Protein AF-A0A7K2MBS6-F1 (afdb_monomer_lite)

Foldseek 3Di:
DCPPPCNVPAQEDEDEQDDDPDDGCQVVLVVCVVVNRFYWYWDQDPVRDTDTDTDPHPVVDDDDPVD

Secondary structure (DSSP, 8-state):
-TTSHHHHH-SEEE-----TTSPP-HHHHHHHHHTT-EEEEEEE-TTS-EEEEEP-SGGG----TT-

pLDDT: mean 90.84, std 7.38, range [54.53, 97.81]

Radius of gyration: 12.43 Å; chains: 1; bounding box: 29×22×36 Å

Structure (mmCIF, N/CA/C/O backbone):
data_AF-A0A7K2MBS6-F1
#
_entry.id   AF-A0A7K2MBS6-F1
#
loop_
_atom_site.group_PDB
_atom_site.id
_atom_site.type_symbol
_atom_site.label_atom_id
_atom_site.label_alt_id
_atom_site.label_comp_id
_atom_site.label_asym_id
_atom_site.label_entity_id
_atom_site.label_seq_id
_atom_site.pdbx_PDB_ins_code
_atom_site.Cartn_x
_atom_site.Cartn_y
_atom_site.Cartn_z
_atom_site.occupancy
_atom_site.B_iso_or_equiv
_atom_site.auth_seq_id
_atom_site.auth_comp_id
_atom_site.auth_asym_id
_atom_site.auth_atom_id
_atom_site.pdbx_PDB_model_num
ATOM 1 N N . ALA A 1 1 ? 0.264 5.818 13.567 1.00 82.44 1 ALA A N 1
ATOM 2 C CA . ALA A 1 1 ? -0.527 5.934 12.323 1.00 82.44 1 ALA A CA 1
ATOM 3 C C . ALA A 1 1 ? -1.927 5.341 12.472 1.00 82.44 1 ALA A C 1
ATOM 5 O O . ALA A 1 1 ? -2.880 6.051 12.205 1.00 82.44 1 ALA A O 1
ATOM 6 N N . LEU A 1 2 ? -2.080 4.083 12.909 1.00 88.12 2 LEU A N 1
ATOM 7 C CA . LEU A 1 2 ? -3.386 3.394 12.970 1.00 88.12 2 LEU A CA 1
ATOM 8 C C . LEU A 1 2 ? -4.463 4.100 13.810 1.00 88.12 2 LEU A C 1
ATOM 10 O O . LEU A 1 2 ? -5.634 4.012 13.453 1.00 88.12 2 LEU A O 1
ATOM 14 N N . GLU A 1 3 ? -4.051 4.818 14.857 1.00 90.88 3 GLU A N 1
ATOM 15 C CA . GLU A 1 3 ? -4.929 5.599 15.742 1.00 90.88 3 GLU A CA 1
ATOM 16 C C . GLU A 1 3 ? -5.412 6.926 15.138 1.00 90.88 3 GLU A C 1
ATOM 18 O O . GLU A 1 3 ? -6.222 7.624 15.746 1.00 90.88 3 GLU A O 1
ATOM 23 N N . LEU A 1 4 ? -4.920 7.309 13.955 1.00 93.50 4 LEU A N 1
ATOM 24 C CA . LEU A 1 4 ? -5.396 8.518 13.292 1.00 93.50 4 LEU A CA 1
ATOM 25 C C . LEU A 1 4 ? -6.887 8.353 12.949 1.00 93.50 4 LEU A C 1
ATOM 27 O O . LEU A 1 4 ? -7.254 7.332 12.357 1.00 93.50 4 LEU A O 1
ATOM 31 N N . PRO A 1 5 ? -7.752 9.324 13.291 1.00 89.94 5 PRO A N 1
ATOM 32 C CA . PRO A 1 5 ? -9.198 9.237 13.079 1.00 89.94 5 PRO A CA 1
ATOM 33 C C . PRO A 1 5 ? -9.609 8.865 11.647 1.00 89.94 5 PRO A C 1
ATOM 35 O O . PRO A 1 5 ? -10.627 8.195 11.444 1.00 89.94 5 PRO A O 1
ATOM 38 N N . GLU A 1 6 ? -8.831 9.301 10.662 1.00 91.94 6 GLU A N 1
ATOM 39 C CA . GLU A 1 6 ? -9.015 9.040 9.239 1.00 91.94 6 GLU A CA 1
ATOM 40 C C . GLU A 1 6 ? -8.730 7.569 8.916 1.00 91.94 6 GLU A C 1
ATOM 42 O O . GLU A 1 6 ? -9.517 6.911 8.236 1.00 91.94 6 GLU A O 1
ATOM 47 N N . LEU A 1 7 ? -7.646 7.020 9.470 1.00 90.69 7 LEU A N 1
ATOM 48 C CA . LEU A 1 7 ? -7.209 5.644 9.234 1.00 90.69 7 LEU A CA 1
ATOM 49 C C . LEU A 1 7 ? -7.995 4.623 10.069 1.00 90.69 7 LEU A C 1
ATOM 51 O O . LEU A 1 7 ? -8.195 3.480 9.657 1.00 90.69 7 LEU A O 1
ATOM 55 N N . ALA A 1 8 ? -8.493 5.035 11.232 1.00 90.44 8 ALA A N 1
ATOM 56 C CA . ALA A 1 8 ? -9.377 4.235 12.073 1.00 90.44 8 ALA A CA 1
ATOM 57 C C . ALA A 1 8 ? -10.692 3.882 11.352 1.00 90.44 8 ALA A C 1
ATOM 59 O O . ALA A 1 8 ? -11.220 2.786 11.532 1.00 90.44 8 ALA A O 1
ATOM 60 N N . ARG A 1 9 ? -11.201 4.795 10.512 1.00 91.75 9 ARG A N 1
ATOM 61 C CA . ARG A 1 9 ? -12.497 4.669 9.819 1.00 91.75 9 ARG A CA 1
ATOM 62 C C . ARG A 1 9 ? -12.381 4.308 8.337 1.00 91.75 9 ARG A C 1
ATOM 64 O O . ARG A 1 9 ? -13.394 4.008 7.703 1.00 91.75 9 ARG A O 1
ATOM 71 N N . ALA A 1 10 ? -11.177 4.357 7.771 1.00 95.25 10 ALA A N 1
ATOM 72 C CA . ALA A 1 10 ? -10.954 4.076 6.362 1.00 95.25 10 ALA A CA 1
ATOM 73 C C . ALA A 1 10 ? -11.280 2.614 6.023 1.00 95.25 10 ALA A C 1
ATOM 75 O O . ALA A 1 10 ? -10.771 1.683 6.640 1.00 95.25 10 ALA A O 1
ATOM 76 N N . ARG A 1 11 ? -12.090 2.415 4.978 1.00 96.44 11 ARG A N 1
ATOM 77 C CA . ARG A 1 11 ? -12.311 1.092 4.363 1.00 96.44 11 ARG A CA 1
ATOM 78 C C . ARG A 1 11 ? -11.324 0.793 3.238 1.00 96.44 11 ARG A C 1
ATOM 80 O O . ARG A 1 11 ? -11.221 -0.340 2.778 1.00 96.44 11 ARG A O 1
ATOM 87 N N . THR A 1 12 ? -10.652 1.813 2.718 1.00 97.44 12 THR A N 1
ATOM 88 C CA . THR A 1 12 ? -9.680 1.690 1.631 1.00 97.44 12 THR A CA 1
ATOM 89 C C . THR A 1 12 ? -8.597 2.736 1.817 1.00 97.44 12 THR A C 1
ATOM 91 O O . THR A 1 12 ? -8.912 3.878 2.145 1.00 97.44 12 THR A O 1
ATOM 94 N N . VAL A 1 13 ? -7.344 2.337 1.630 1.00 96.81 13 VAL A N 1
ATOM 95 C CA . VAL A 1 13 ? -6.164 3.186 1.803 1.00 96.81 13 VAL A CA 1
ATOM 96 C C . VAL A 1 13 ? -5.244 2.963 0.614 1.00 96.81 13 VAL A C 1
ATOM 98 O O . VAL A 1 13 ? -4.917 1.822 0.305 1.00 96.81 13 VAL A O 1
ATOM 101 N N . ALA A 1 14 ? -4.826 4.046 -0.033 1.00 96.81 14 ALA A N 1
ATOM 102 C CA . ALA A 1 14 ? -3.720 4.028 -0.979 1.00 96.81 14 ALA A CA 1
ATOM 103 C C . ALA A 1 14 ? -2.411 4.273 -0.218 1.00 96.81 14 ALA A C 1
ATOM 105 O O . ALA A 1 14 ? -2.346 5.178 0.616 1.00 96.81 14 ALA A O 1
ATOM 106 N N . ALA A 1 15 ? -1.389 3.463 -0.475 1.00 94.56 15 ALA A N 1
ATOM 107 C CA . ALA A 1 15 ? -0.098 3.546 0.198 1.00 94.56 15 ALA A CA 1
ATOM 108 C C . ALA A 1 15 ? 1.043 3.134 -0.742 1.00 94.56 15 ALA A C 1
ATOM 110 O O . ALA A 1 15 ? 0.804 2.648 -1.842 1.00 94.56 15 ALA A O 1
ATOM 111 N N . TYR A 1 16 ? 2.284 3.312 -0.291 1.00 91.50 16 TYR A N 1
ATOM 112 C CA . TYR A 1 16 ? 3.488 2.911 -1.016 1.00 91.50 16 TYR A CA 1
ATOM 113 C C . TYR A 1 16 ? 4.298 1.917 -0.181 1.00 91.50 16 TYR A C 1
ATOM 115 O O . TYR A 1 16 ? 4.318 1.989 1.054 1.00 91.50 16 TYR A O 1
ATOM 123 N N . VAL A 1 17 ? 4.981 0.999 -0.863 1.00 91.06 17 VAL A N 1
ATOM 124 C CA . VAL A 1 17 ? 6.039 0.192 -0.250 1.00 91.06 17 VAL A CA 1
ATOM 125 C C . VAL A 1 17 ? 7.299 1.046 -0.230 1.00 91.06 17 VAL A C 1
ATOM 127 O O . VAL A 1 17 ? 7.718 1.539 -1.274 1.00 91.06 17 VAL A O 1
ATOM 130 N N . SER A 1 18 ? 7.874 1.244 0.951 1.00 90.31 18 SER A N 1
ATOM 131 C CA . SER A 1 18 ? 9.116 2.001 1.099 1.00 90.31 18 SER A CA 1
ATOM 132 C C . SER A 1 18 ? 10.275 1.336 0.367 1.00 90.31 18 SER A C 1
ATOM 134 O O . SER A 1 18 ? 10.408 0.111 0.385 1.00 90.31 18 SER A O 1
ATOM 136 N N . VAL A 1 19 ? 11.126 2.158 -0.243 1.00 86.19 19 VAL A N 1
ATOM 137 C CA . VAL A 1 19 ? 12.285 1.725 -1.037 1.00 86.19 19 VAL A CA 1
ATOM 138 C C . VAL A 1 19 ? 13.588 2.289 -0.470 1.00 86.19 19 VAL A C 1
ATOM 140 O O . VAL A 1 19 ? 13.608 3.314 0.214 1.00 86.19 19 VAL A O 1
ATOM 143 N N . GLY A 1 20 ? 14.706 1.620 -0.753 1.00 83.88 20 GLY A N 1
ATOM 144 C CA . GLY A 1 20 ? 16.032 2.078 -0.335 1.00 83.88 20 GLY A CA 1
ATOM 145 C C . GLY A 1 20 ? 16.172 2.249 1.183 1.00 83.88 20 GLY A C 1
ATOM 146 O O . GLY A 1 20 ? 16.023 1.293 1.939 1.00 83.88 20 GLY A O 1
ATOM 147 N N . ALA A 1 21 ? 16.517 3.464 1.619 1.00 86.38 21 ALA A N 1
ATOM 148 C CA . ALA A 1 21 ? 16.783 3.798 3.023 1.00 86.38 21 ALA A CA 1
ATOM 149 C C . ALA A 1 21 ? 15.566 4.385 3.766 1.00 86.38 21 ALA A C 1
ATOM 151 O O . ALA A 1 21 ? 15.706 4.887 4.883 1.00 86.38 21 ALA A O 1
ATOM 152 N N . GLU A 1 22 ? 14.383 4.365 3.153 1.00 88.00 22 GLU A N 1
ATOM 153 C CA . GLU A 1 22 ? 13.157 4.818 3.803 1.00 88.00 22 GLU A CA 1
ATOM 154 C C . GLU A 1 22 ? 12.739 3.889 4.963 1.00 88.00 22 GLU A C 1
ATOM 156 O O . GLU A 1 22 ? 12.995 2.681 4.923 1.00 88.00 22 GLU A O 1
ATOM 161 N N . PRO A 1 23 ? 1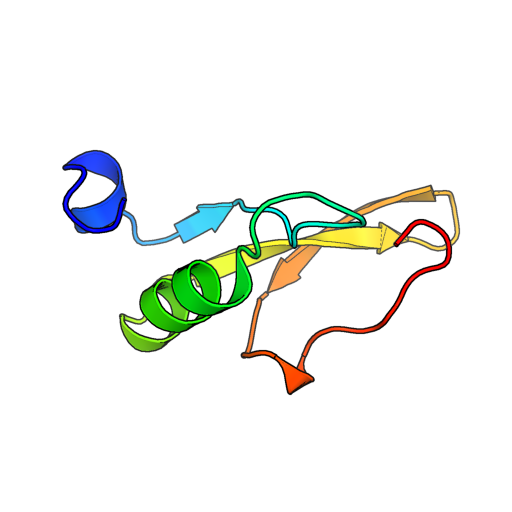2.050 4.408 5.999 1.00 86.00 23 PRO A N 1
ATOM 162 C CA . PRO A 1 23 ? 11.466 3.570 7.043 1.00 86.00 23 PRO A CA 1
ATOM 163 C C . PRO A 1 23 ? 10.448 2.583 6.461 1.00 86.00 23 PRO A C 1
ATOM 165 O O . PRO A 1 23 ? 9.486 2.994 5.824 1.00 86.00 23 PRO A O 1
ATOM 168 N N . GLY A 1 24 ?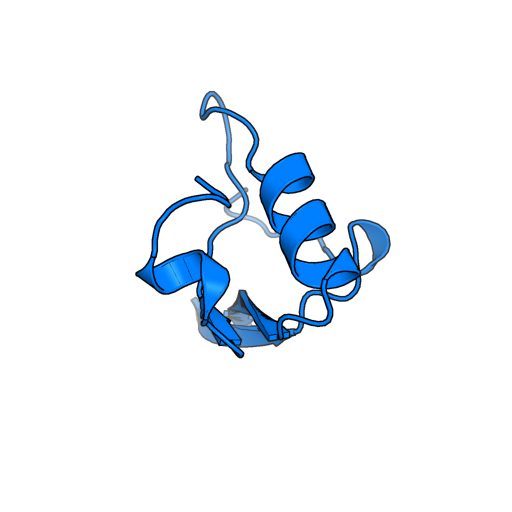 10.624 1.285 6.715 1.00 86.56 24 GLY A N 1
ATOM 169 C CA . GLY A 1 24 ? 9.788 0.243 6.115 1.00 86.56 24 GLY A CA 1
ATOM 170 C C . GLY A 1 24 ? 8.293 0.375 6.436 1.00 86.56 24 GLY A C 1
ATOM 171 O O . GLY A 1 24 ? 7.894 0.384 7.600 1.00 86.56 24 GLY A O 1
ATOM 172 N N . THR A 1 25 ? 7.448 0.392 5.401 1.00 91.81 25 THR A N 1
ATOM 173 C CA . THR A 1 25 ? 5.982 0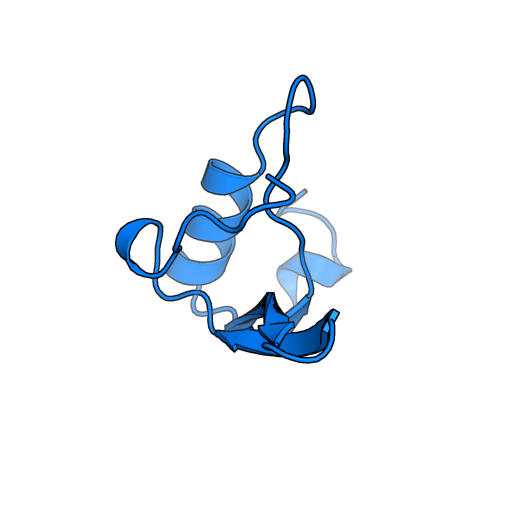.453 5.540 1.00 91.81 25 THR A CA 1
ATOM 174 C C . THR A 1 25 ? 5.299 -0.907 5.690 1.00 91.81 25 THR A C 1
ATOM 176 O O . THR A 1 25 ? 4.129 -0.934 6.064 1.00 91.81 25 THR A O 1
ATOM 179 N N . HIS A 1 26 ? 5.997 -2.031 5.482 1.00 91.56 26 HIS A N 1
ATOM 180 C CA . HIS A 1 26 ? 5.416 -3.387 5.500 1.00 91.56 26 HIS A CA 1
ATOM 181 C C . HIS A 1 26 ? 4.541 -3.666 6.731 1.00 91.56 26 HIS A C 1
ATOM 183 O O . HIS A 1 26 ? 3.374 -4.019 6.586 1.00 91.56 26 HIS A O 1
ATOM 189 N N . ALA A 1 27 ? 5.040 -3.380 7.939 1.00 92.62 27 ALA A N 1
ATOM 190 C CA . ALA A 1 27 ? 4.282 -3.604 9.173 1.00 92.62 27 ALA A CA 1
ATOM 191 C C . ALA A 1 27 ? 2.974 -2.787 9.241 1.00 92.62 27 ALA A C 1
ATOM 193 O O . ALA A 1 27 ? 1.978 -3.242 9.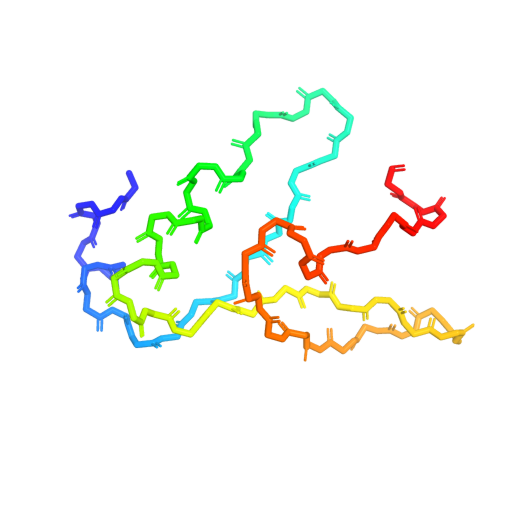803 1.00 92.62 27 ALA A O 1
ATOM 194 N N . LEU A 1 28 ? 2.954 -1.581 8.662 1.00 93.50 28 LEU A N 1
ATOM 195 C CA . LEU A 1 28 ? 1.745 -0.763 8.578 1.00 93.50 28 LEU A CA 1
ATOM 196 C C . LEU A 1 28 ? 0.759 -1.326 7.546 1.00 93.50 28 LEU A C 1
ATOM 198 O O . LEU A 1 28 ? -0.440 -1.366 7.820 1.00 93.50 28 LEU A O 1
ATOM 202 N N . LEU A 1 29 ? 1.252 -1.759 6.382 1.00 95.75 29 LEU A N 1
ATOM 203 C CA . LEU A 1 29 ? 0.431 -2.363 5.329 1.00 95.75 29 LEU A CA 1
ATOM 204 C C . LEU A 1 29 ? -0.225 -3.659 5.823 1.00 95.75 29 LEU A C 1
ATOM 206 O O . LEU A 1 29 ? -1.432 -3.832 5.651 1.00 95.75 29 LEU A O 1
ATOM 210 N N . ASP A 1 30 ? 0.532 -4.508 6.519 1.00 95.25 30 ASP A N 1
ATOM 211 C CA . ASP A 1 30 ? 0.030 -5.747 7.119 1.00 95.25 30 ASP A CA 1
ATOM 212 C C . ASP A 1 30 ? -1.016 -5.476 8.194 1.00 95.25 30 ASP A C 1
ATOM 214 O O . ASP A 1 30 ? -2.072 -6.105 8.204 1.00 95.25 30 ASP A O 1
ATOM 218 N N . ALA A 1 31 ? -0.779 -4.496 9.070 1.00 95.19 31 ALA A N 1
ATOM 219 C CA . ALA A 1 31 ? -1.746 -4.143 10.103 1.00 95.19 31 ALA A CA 1
ATOM 220 C C . ALA A 1 31 ? -3.064 -3.605 9.517 1.00 95.19 31 ALA A C 1
ATOM 222 O O . ALA A 1 31 ? -4.139 -3.876 10.054 1.00 95.19 31 ALA A O 1
ATOM 223 N N . LEU A 1 32 ? -3.008 -2.855 8.412 1.00 95.25 32 LEU A N 1
ATOM 224 C CA . LEU A 1 32 ? -4.204 -2.399 7.700 1.00 95.25 32 LEU A CA 1
ATOM 225 C C . LEU A 1 32 ? -4.929 -3.561 7.015 1.00 95.25 32 LEU A C 1
ATOM 227 O O . LEU A 1 32 ? -6.144 -3.694 7.168 1.00 95.25 32 LEU A O 1
ATOM 231 N N . HIS A 1 33 ? -4.190 -4.427 6.322 1.00 95.44 33 HIS A N 1
ATOM 232 C CA . HIS A 1 33 ? -4.744 -5.608 5.666 1.00 95.44 33 HIS A CA 1
ATOM 233 C C . HIS A 1 33 ? -5.416 -6.558 6.670 1.00 95.44 33 HIS A C 1
ATOM 235 O O . HIS A 1 33 ? -6.565 -6.952 6.474 1.00 95.44 33 HIS A O 1
ATOM 241 N N . ALA A 1 34 ? -4.763 -6.841 7.801 1.00 95.25 34 ALA A N 1
ATOM 242 C CA . ALA A 1 34 ? -5.296 -7.685 8.873 1.00 95.25 34 ALA A CA 1
ATOM 243 C C . ALA A 1 34 ? -6.571 -7.110 9.519 1.00 95.25 34 ALA A C 1
ATOM 245 O O . ALA A 1 34 ? -7.420 -7.859 9.996 1.00 95.25 34 ALA A O 1
ATOM 246 N N . ARG A 1 35 ? -6.747 -5.781 9.497 1.00 94.31 35 ARG A N 1
ATOM 247 C CA . ARG A 1 35 ? -7.984 -5.099 9.917 1.00 94.31 35 ARG A CA 1
ATOM 248 C C . ARG A 1 35 ? -9.110 -5.171 8.873 1.00 94.31 35 ARG A C 1
ATOM 250 O O . ARG A 1 35 ? -10.167 -4.582 9.091 1.00 94.31 35 ARG A O 1
ATOM 257 N N . GLY A 1 36 ? -8.896 -5.838 7.738 1.00 94.69 36 GLY A N 1
ATOM 258 C CA . GLY A 1 36 ? -9.847 -5.908 6.626 1.00 94.69 36 GLY A CA 1
ATOM 259 C C . GLY A 1 36 ? -9.919 -4.625 5.792 1.00 94.69 36 GLY A C 1
ATOM 260 O O . GLY A 1 36 ? -10.855 -4.450 5.011 1.00 94.69 36 GLY A O 1
ATOM 261 N N . VAL A 1 37 ? -8.957 -3.706 5.950 1.00 96.94 37 VAL A N 1
ATOM 262 C CA . VAL A 1 37 ? -8.873 -2.504 5.114 1.00 96.94 37 VAL A CA 1
ATOM 263 C C . VAL A 1 37 ? -8.350 -2.902 3.740 1.00 96.94 37 VAL A C 1
ATOM 265 O O . VAL A 1 37 ? -7.340 -3.592 3.614 1.00 96.94 37 VAL A O 1
ATOM 268 N N . ARG A 1 38 ? -9.008 -2.418 2.685 1.00 97.44 38 ARG A N 1
ATOM 269 C CA . ARG A 1 38 ? -8.523 -2.593 1.316 1.00 97.44 38 ARG A CA 1
ATOM 270 C C . ARG A 1 38 ? -7.312 -1.693 1.075 1.00 97.44 38 ARG A C 1
ATOM 272 O O . ARG A 1 38 ? -7.464 -0.482 0.932 1.00 97.44 38 ARG A O 1
ATOM 279 N N . VAL A 1 39 ? -6.126 -2.278 1.033 1.00 97.75 39 VAL A N 1
ATOM 280 C CA . VAL A 1 39 ? -4.881 -1.549 0.778 1.00 97.75 39 VAL A CA 1
ATOM 281 C C . VAL A 1 39 ? -4.570 -1.597 -0.716 1.00 97.75 39 VAL A C 1
ATOM 283 O O . VAL A 1 39 ? -4.510 -2.676 -1.303 1.00 97.75 39 VAL A O 1
ATOM 286 N N . LEU A 1 40 ? -4.415 -0.423 -1.324 1.00 97.81 40 LEU A N 1
ATOM 287 C CA . LEU A 1 40 ? -4.041 -0.243 -2.722 1.00 97.81 40 LEU A CA 1
ATOM 288 C C . LEU A 1 40 ? -2.588 0.218 -2.796 1.00 97.81 40 LEU A C 1
ATOM 290 O O . LEU A 1 40 ? -2.220 1.197 -2.144 1.00 97.81 40 LEU A O 1
ATOM 294 N N . LEU A 1 41 ? -1.790 -0.477 -3.597 1.00 96.50 41 LEU A N 1
ATOM 295 C CA . LEU A 1 41 ? -0.402 -0.131 -3.880 1.00 96.50 41 LEU A CA 1
ATOM 296 C C . LEU A 1 41 ? -0.250 0.181 -5.370 1.00 96.50 41 LEU A C 1
ATOM 298 O O . LEU A 1 41 ? -0.915 -0.466 -6.182 1.00 96.50 41 LEU A O 1
ATOM 302 N N . PRO A 1 42 ?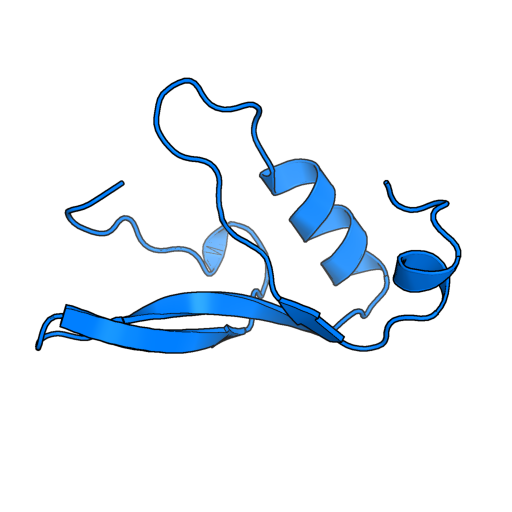 0.613 1.133 -5.750 1.00 95.25 42 PRO A N 1
ATOM 303 C CA . PRO A 1 42 ? 0.907 1.368 -7.150 1.00 95.25 42 PRO A CA 1
ATOM 304 C C . PRO A 1 42 ? 1.495 0.114 -7.797 1.00 95.25 42 PRO A C 1
ATOM 306 O O . PRO A 1 42 ? 2.423 -0.498 -7.265 1.00 95.25 42 PRO A O 1
ATOM 309 N N . ALA A 1 43 ? 0.967 -0.239 -8.961 1.00 93.00 43 ALA A N 1
ATOM 310 C CA . ALA A 1 43 ? 1.494 -1.271 -9.833 1.00 93.00 43 ALA A CA 1
ATOM 311 C C . ALA A 1 43 ? 2.086 -0.597 -11.072 1.00 93.00 43 ALA A C 1
ATOM 313 O O . ALA A 1 43 ? 1.392 0.135 -11.774 1.00 93.00 43 ALA A O 1
ATOM 314 N N . LEU A 1 44 ? 3.375 -0.826 -11.324 1.00 92.00 44 LEU A N 1
ATOM 315 C CA . LEU A 1 44 ? 4.037 -0.309 -12.517 1.00 92.00 44 LEU A CA 1
ATOM 316 C C . LEU A 1 44 ? 3.723 -1.210 -13.713 1.00 92.00 44 LEU A C 1
ATOM 318 O O . LEU A 1 44 ? 4.048 -2.400 -13.702 1.00 92.00 44 LEU A O 1
ATOM 322 N N . MET A 1 45 ? 3.121 -0.625 -14.740 1.00 91.56 45 MET A N 1
ATOM 323 C CA . MET A 1 45 ? 2.749 -1.301 -15.976 1.00 91.56 45 MET A CA 1
ATOM 324 C C . MET A 1 45 ? 3.919 -1.319 -16.981 1.00 91.56 45 MET A C 1
ATOM 326 O O . MET A 1 45 ? 4.880 -0.558 -16.831 1.00 91.56 45 MET A O 1
ATOM 330 N N . PRO A 1 46 ? 3.899 -2.200 -18.005 1.00 90.12 46 PRO A N 1
ATOM 331 C CA . PRO A 1 46 ? 5.012 -2.341 -18.954 1.00 90.12 46 PRO A CA 1
ATOM 332 C C . PRO A 1 46 ? 5.370 -1.079 -19.757 1.00 90.12 46 PRO A C 1
ATOM 334 O O . PRO A 1 46 ? 6.495 -0.968 -20.238 1.00 90.12 46 PRO A O 1
ATOM 337 N N . ASP A 1 47 ? 4.431 -0.150 -19.915 1.00 92.12 47 ASP A N 1
ATOM 338 C CA . ASP A 1 47 ? 4.589 1.153 -20.575 1.00 92.12 47 ASP A CA 1
ATOM 339 C C . ASP A 1 47 ? 5.046 2.275 -19.624 1.00 92.12 47 ASP A C 1
ATOM 341 O O . ASP A 1 47 ? 5.213 3.415 -20.053 1.00 92.12 47 ASP A O 1
ATOM 345 N N . ASN A 1 48 ? 5.346 1.934 -18.367 1.00 88.62 48 ASN A N 1
ATOM 346 C CA . ASN A 1 48 ? 5.626 2.840 -17.252 1.00 88.62 48 ASN A CA 1
ATOM 347 C C . ASN A 1 48 ? 4.417 3.630 -16.735 1.00 88.62 48 ASN A C 1
ATOM 349 O O . ASN A 1 48 ? 4.610 4.530 -15.912 1.00 88.62 48 ASN A O 1
ATOM 353 N N . ASP A 1 49 ? 3.194 3.279 -17.137 1.00 93.44 49 ASP A N 1
ATOM 354 C CA . ASP A 1 49 ? 2.012 3.806 -16.465 1.00 93.44 49 ASP A CA 1
ATOM 355 C C . ASP A 1 49 ? 1.852 3.188 -15.071 1.00 93.44 49 ASP A C 1
ATOM 357 O O . ASP A 1 49 ? 2.384 2.120 -14.745 1.00 93.44 49 ASP A O 1
ATOM 361 N N . LEU A 1 50 ? 1.115 3.898 -14.220 1.00 93.75 50 LEU A N 1
ATOM 362 C CA . LEU A 1 50 ? 0.765 3.443 -12.883 1.00 93.75 50 LEU A CA 1
ATOM 363 C C . LEU A 1 50 ? -0.699 3.026 -12.839 1.00 93.75 50 LEU A C 1
ATOM 365 O O . LEU A 1 50 ? -1.591 3.820 -13.135 1.00 93.75 50 LEU A O 1
ATOM 369 N N . ASP A 1 51 ? -0.924 1.803 -12.377 1.00 95.12 51 ASP A N 1
ATOM 370 C CA . ASP A 1 51 ? -2.232 1.310 -11.960 1.00 95.12 51 ASP A CA 1
ATOM 371 C C . ASP A 1 51 ? -2.235 1.037 -10.443 1.00 95.12 51 ASP A C 1
ATOM 373 O O . ASP A 1 51 ? -1.262 1.316 -9.735 1.00 95.12 51 ASP A O 1
ATOM 377 N N . TRP A 1 52 ? -3.330 0.491 -9.921 1.00 96.00 52 TRP A N 1
ATOM 378 C CA . TRP A 1 52 ? -3.507 0.151 -8.516 1.00 96.00 52 TRP A CA 1
ATOM 379 C C . TRP A 1 52 ? -3.726 -1.349 -8.331 1.00 96.00 52 TRP A C 1
ATOM 381 O O . TRP A 1 52 ? -4.728 -1.917 -8.763 1.00 96.00 52 TRP A O 1
ATOM 391 N N . GLY A 1 53 ? -2.813 -1.987 -7.603 1.00 95.38 53 GLY A N 1
ATOM 392 C CA . GLY A 1 53 ? -2.926 -3.372 -7.162 1.00 95.38 53 GLY A CA 1
ATOM 393 C C . GLY A 1 53 ? -3.478 -3.482 -5.743 1.00 95.38 53 GLY A C 1
ATOM 394 O O . GLY A 1 53 ? -3.211 -2.639 -4.885 1.00 95.38 53 GLY A O 1
ATOM 395 N N . LEU A 1 54 ? -4.228 -4.551 -5.470 1.00 96.94 54 LEU A N 1
ATOM 396 C CA . LEU A 1 54 ? -4.624 -4.909 -4.108 1.00 96.94 54 LEU A CA 1
ATOM 397 C C . LEU A 1 54 ? -3.460 -5.568 -3.375 1.00 96.94 54 LEU A C 1
ATOM 399 O O . LEU A 1 54 ? -2.909 -6.558 -3.849 1.00 96.94 54 LEU A O 1
ATOM 403 N N . TYR A 1 55 ? -3.147 -5.068 -2.184 1.00 96.75 55 TYR A N 1
ATOM 404 C CA . TYR A 1 55 ? -2.212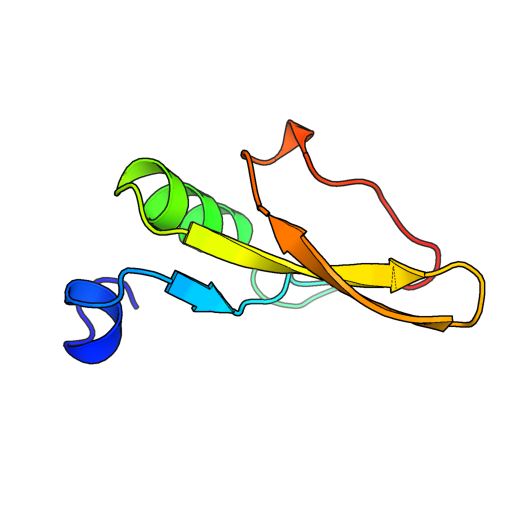 -5.734 -1.289 1.00 96.75 55 TYR A CA 1
ATOM 405 C C . TYR A 1 55 ? -2.891 -6.910 -0.585 1.00 96.75 55 TYR A C 1
ATOM 407 O O . TYR A 1 55 ? -3.859 -6.732 0.162 1.00 96.75 55 TYR A O 1
ATOM 415 N N . GLY A 1 56 ? -2.364 -8.109 -0.827 1.00 93.31 56 GLY A N 1
ATOM 416 C CA . GLY A 1 56 ? -2.809 -9.367 -0.222 1.00 93.31 56 GLY A CA 1
ATOM 417 C C . GLY A 1 56 ? -1.846 -9.921 0.832 1.00 93.31 56 GLY A C 1
ATOM 418 O O . GLY A 1 56 ? -1.877 -11.120 1.093 1.00 93.31 56 GLY A O 1
ATOM 419 N N . GLY A 1 57 ? -0.956 -9.085 1.376 1.00 92.44 57 GLY A N 1
ATOM 420 C CA . GLY A 1 57 ? 0.176 -9.496 2.214 1.00 92.44 57 GLY A CA 1
ATOM 421 C C . GLY A 1 57 ? 1.502 -9.504 1.448 1.00 92.44 57 GLY A C 1
ATOM 422 O O . GLY A 1 57 ? 1.524 -9.345 0.226 1.00 92.44 57 GLY A O 1
ATOM 423 N N . GLU A 1 58 ? 2.615 -9.693 2.156 1.00 87.94 58 GLU A N 1
ATOM 424 C CA . GLU A 1 58 ? 3.970 -9.532 1.603 1.00 87.94 58 GLU A CA 1
ATOM 425 C C . GLU A 1 58 ? 4.207 -10.387 0.346 1.00 87.94 58 GLU A C 1
ATOM 427 O O . GLU A 1 58 ? 4.753 -9.908 -0.644 1.00 87.94 58 GLU A O 1
ATOM 432 N N . GLY A 1 59 ? 3.693 -11.622 0.327 1.00 88.56 59 GLY A N 1
ATOM 433 C CA . GLY A 1 59 ? 3.806 -12.528 -0.823 1.00 88.56 59 GLY A CA 1
ATOM 434 C C . GLY A 1 59 ? 3.058 -12.084 -2.088 1.00 88.56 59 GLY A C 1
ATOM 435 O O . GLY A 1 59 ? 3.257 -12.680 -3.142 1.00 88.56 59 GLY A O 1
ATOM 436 N N . SER A 1 60 ? 2.206 -11.055 -2.009 1.00 89.00 60 SER A N 1
ATOM 437 C CA . SER A 1 60 ? 1.565 -10.444 -3.184 1.00 89.00 60 SER A CA 1
ATOM 438 C C . SER A 1 60 ? 2.462 -9.432 -3.906 1.00 89.00 60 SER A C 1
ATOM 440 O O . SER A 1 60 ? 2.124 -8.991 -5.004 1.00 89.00 60 SER A O 1
ATOM 442 N N . LEU A 1 61 ? 3.600 -9.061 -3.310 1.00 90.81 61 LEU A N 1
ATOM 443 C CA . LEU A 1 61 ? 4.531 -8.093 -3.876 1.00 90.81 61 LEU A CA 1
ATOM 444 C C . LEU A 1 61 ? 5.512 -8.758 -4.841 1.00 90.81 61 LEU A C 1
ATOM 446 O O . LEU A 1 61 ? 6.051 -9.834 -4.585 1.00 90.81 61 LEU A O 1
ATOM 450 N N . ALA A 1 62 ? 5.810 -8.056 -5.930 1.00 88.00 62 ALA A N 1
ATOM 451 C CA . ALA A 1 62 ? 6.877 -8.408 -6.854 1.00 88.00 62 ALA A CA 1
ATOM 452 C C . ALA A 1 62 ? 7.892 -7.264 -6.922 1.00 88.00 62 ALA A C 1
ATOM 454 O O . ALA A 1 62 ? 7.519 -6.092 -6.993 1.00 88.00 62 ALA A O 1
ATOM 455 N N . ARG A 1 63 ? 9.188 -7.595 -6.924 1.00 82.94 63 ARG A N 1
ATOM 456 C CA . ARG A 1 63 ? 10.239 -6.591 -7.118 1.00 82.94 63 ARG A CA 1
ATOM 457 C C . ARG A 1 63 ? 10.163 -6.054 -8.547 1.00 82.94 63 ARG A C 1
ATOM 459 O O . ARG A 1 63 ? 10.240 -6.821 -9.505 1.00 82.94 63 ARG A O 1
ATOM 466 N N . VAL A 1 64 ? 10.070 -4.736 -8.679 1.00 81.38 64 VAL A N 1
ATOM 467 C CA . VAL A 1 64 ? 10.111 -4.031 -9.966 1.00 81.38 64 VAL A CA 1
ATOM 468 C C . VAL A 1 64 ? 11.446 -3.311 -10.143 1.00 81.38 64 VAL A C 1
ATOM 470 O O . VAL A 1 64 ? 12.185 -3.098 -9.188 1.00 81.38 64 VAL A O 1
ATOM 473 N N . ARG A 1 65 ? 11.769 -2.933 -11.383 1.00 69.38 65 ARG A N 1
ATOM 474 C CA . ARG A 1 65 ? 13.082 -2.385 -11.775 1.00 69.38 65 ARG A CA 1
ATOM 475 C C . ARG A 1 65 ? 13.439 -1.036 -11.117 1.00 69.38 65 ARG A C 1
ATOM 477 O O . ARG A 1 65 ? 14.582 -0.610 -11.224 1.00 69.38 65 ARG A O 1
ATOM 484 N N . HIS A 1 66 ? 12.475 -0.387 -10.462 1.00 63.97 66 HIS A N 1
ATOM 485 C CA . HIS A 1 66 ? 12.615 0.911 -9.793 1.00 63.97 66 HIS A CA 1
ATOM 486 C C . HIS A 1 66 ? 12.577 0.828 -8.252 1.00 63.97 66 HIS A C 1
ATOM 488 O O . HIS A 1 66 ? 12.377 1.855 -7.609 1.00 63.97 66 HIS A O 1
ATOM 494 N N . GLY A 1 67 ? 12.741 -0.369 -7.668 1.00 54.53 67 GLY A N 1
ATOM 495 C CA . GLY A 1 67 ? 12.726 -0.607 -6.215 1.00 54.53 67 GLY A CA 1
ATOM 496 C C . GLY A 1 67 ? 14.036 -1.148 -5.662 1.00 54.53 67 GLY A C 1
ATOM 497 O O . GLY A 1 67 ? 14.658 -1.994 -6.345 1.00 54.53 67 GLY A O 1
#

Sequence (67 aa):
ALELPELARARTVAAYVSVGAEPGTHALLDALHARGVRVLLPALMPDNDLDWGLYGGEGSLARVRHG